Protein AF-A0AAW1L6M2-F1 (afdb_monomer)

Radius of gyration: 29.3 Å; Cα contacts (8 Å, |Δi|>4): 58; chains: 1; bounding box: 44×48×103 Å

Foldseek 3Di:
DDDDDDDDDDDDDDDDCPDCPPPPDDDADLVNLQVLLVCVVVVDDLVRSCVVVVHDSVVSVVSNVCVVVSVVVVVVCVVPPDDPDDDDDDPLNVVLVVVLVVVVVVCVVVVHDDDPVNSVVSSVVSSVVVVVVVVVVVVVVVVPPDDD

pLDDT: mean 77.28, std 19.8, range [38.75, 96.62]

Nearest PDB structures (foldseek):
  1hlv-assembly1_A  TM=5.872E-01  e=4.119E-04  Homo sapiens
  2elh-assembly1_A  TM=5.225E-01  e=1.012E-01  Drosophila melanogaster
  4ldz-assembly1_B  TM=7.632E-01  e=2.427E+00  Bacillus subtilis subsp. subtilis str. 168
  8gym-assembly1_t5  TM=2.146E-01  e=7.133E+00  Tetrahymena thermophila SB210

Secondary structure (DSSP, 8-state):
--PPPP-----------------PPPP--HHHHHHHHHHHHTT--HHHHHHHHT--HHHHHHHHHTHHHHHHHHHHHHH-SS---SS---HHHHHHHHHHHHHHHHHHHTT----HHHHHHHHHHHHHHHHHHHHHHHHHTTTSS---

Organism: Popillia japonica (NCBI:txid7064)

Structure (mmCIF, N/CA/C/O backbone):
data_AF-A0AAW1L6M2-F1
#
_entry.id   AF-A0AAW1L6M2-F1
#
loop_
_atom_site.group_PDB
_atom_site.id
_atom_site.type_symbol
_atom_site.label_atom_id
_atom_site.label_alt_id
_atom_site.label_comp_id
_atom_site.label_asym_id
_atom_site.label_entity_id
_atom_site.label_seq_id
_atom_site.pdbx_PDB_ins_code
_atom_site.Cartn_x
_atom_site.Cartn_y
_atom_site.Cartn_z
_atom_site.occupancy
_atom_site.B_iso_or_equiv
_atom_site.auth_seq_id
_atom_site.auth_comp_id
_atom_site.auth_asym_id
_atom_site.auth_atom_id
_atom_site.pdbx_PDB_model_num
ATOM 1 N N . MET A 1 1 ? -22.528 20.011 77.292 1.00 44.50 1 MET A N 1
ATOM 2 C CA . MET A 1 1 ? -21.583 20.593 76.318 1.00 44.50 1 MET A CA 1
ATOM 3 C C . MET A 1 1 ? -20.209 20.023 76.617 1.00 44.50 1 MET A C 1
ATOM 5 O O . MET A 1 1 ? -19.616 20.408 77.611 1.00 44.50 1 MET A O 1
ATOM 9 N N . VAL A 1 2 ? -19.746 19.059 75.825 1.00 44.78 2 VAL A N 1
ATOM 10 C CA . VAL A 1 2 ? -18.350 18.607 75.860 1.00 44.78 2 VAL A CA 1
ATOM 11 C C . VAL A 1 2 ? -17.837 18.677 74.430 1.00 44.78 2 VAL A C 1
ATOM 13 O O . VAL A 1 2 ? -18.356 18.010 73.542 1.00 44.78 2 VAL A O 1
ATOM 16 N N . ALA A 1 3 ? -16.906 19.597 74.197 1.00 45.66 3 ALA A N 1
ATOM 17 C CA . ALA A 1 3 ? -16.228 19.751 72.924 1.00 45.66 3 ALA A CA 1
ATOM 18 C C . ALA A 1 3 ? -15.112 18.703 72.850 1.00 45.66 3 ALA A C 1
ATOM 20 O O . ALA A 1 3 ? -14.240 18.668 73.717 1.00 45.66 3 ALA A O 1
ATOM 21 N N . THR A 1 4 ? -15.138 17.856 71.824 1.00 57.81 4 THR A N 1
ATOM 22 C CA . THR A 1 4 ? -14.023 16.963 71.492 1.00 57.81 4 THR A CA 1
ATOM 23 C C . THR A 1 4 ? -13.230 17.581 70.333 1.00 57.81 4 THR A C 1
ATOM 25 O O . THR A 1 4 ? -13.841 17.978 69.339 1.00 57.81 4 THR A O 1
ATOM 28 N N . PRO A 1 5 ? -11.895 17.713 70.447 1.00 53.25 5 PRO A N 1
ATOM 29 C CA . PRO A 1 5 ? -11.069 18.391 69.456 1.00 53.25 5 PRO A CA 1
ATOM 30 C C . PRO A 1 5 ? -10.761 17.514 68.236 1.00 53.25 5 PRO A C 1
ATOM 32 O O . PRO A 1 5 ? -10.607 16.298 68.327 1.00 53.25 5 PRO A O 1
ATOM 35 N N . CYS A 1 6 ? -10.631 18.187 67.095 1.00 41.47 6 CYS A N 1
ATOM 36 C CA . CYS A 1 6 ? -10.156 17.659 65.823 1.00 41.47 6 CYS A CA 1
ATOM 37 C C . CYS A 1 6 ? -8.661 17.312 65.912 1.00 41.47 6 CYS A C 1
ATOM 39 O O . CYS A 1 6 ? -7.845 18.177 66.233 1.00 41.47 6 CYS A O 1
ATOM 41 N N . THR A 1 7 ? -8.290 16.072 65.587 1.00 55.75 7 THR A N 1
ATOM 42 C CA . THR A 1 7 ? -6.899 15.671 65.353 1.00 55.75 7 THR A CA 1
ATOM 43 C C . THR A 1 7 ? -6.704 15.348 63.874 1.00 55.75 7 THR A C 1
ATOM 45 O O . THR A 1 7 ? -7.061 14.290 63.367 1.00 55.75 7 THR A O 1
ATOM 48 N N . MET A 1 8 ? -6.108 16.301 63.162 1.00 42.84 8 MET A N 1
ATOM 49 C CA . MET A 1 8 ? -5.449 16.065 61.880 1.00 42.84 8 MET A CA 1
ATOM 50 C C . MET A 1 8 ? -4.153 15.303 62.147 1.00 42.84 8 MET A C 1
ATOM 52 O O . MET A 1 8 ? -3.373 15.780 62.972 1.00 42.84 8 MET A O 1
ATOM 56 N N . SER A 1 9 ? -3.868 14.197 61.442 1.00 46.72 9 SER A N 1
ATOM 57 C CA . SER A 1 9 ? -2.475 13.808 61.150 1.00 46.72 9 SER A CA 1
ATOM 58 C C . SER A 1 9 ? -2.291 12.600 60.218 1.00 46.72 9 SER A C 1
ATOM 60 O O . SER A 1 9 ? -2.493 11.451 60.590 1.00 46.72 9 SER A O 1
ATOM 62 N N . VAL A 1 10 ? -1.773 12.955 59.036 1.00 45.53 10 VAL A N 1
ATOM 63 C CA . VAL A 1 10 ? -0.693 12.351 58.230 1.00 45.53 10 VAL A CA 1
ATOM 64 C C . VAL A 1 10 ? -0.757 10.907 57.709 1.00 45.53 10 VAL A C 1
ATOM 66 O O . VAL A 1 10 ? -0.572 9.920 58.415 1.00 45.53 10 VAL A O 1
ATOM 69 N N . ASN A 1 11 ? -0.783 10.863 56.370 1.00 46.25 11 ASN A N 1
ATOM 70 C CA . ASN A 1 11 ? -0.179 9.869 55.482 1.00 46.25 11 ASN A CA 1
ATOM 71 C C . ASN A 1 11 ? 1.102 9.224 56.039 1.00 46.25 11 ASN A C 1
ATOM 73 O O . ASN A 1 11 ? 2.094 9.913 56.283 1.00 46.25 11 ASN A O 1
ATOM 77 N N . ARG A 1 12 ? 1.141 7.887 56.040 1.00 49.28 12 ARG A N 1
ATOM 78 C CA . ARG A 1 12 ? 2.380 7.109 55.920 1.00 49.28 12 ARG A CA 1
ATOM 79 C C . ARG A 1 12 ? 2.211 6.004 54.878 1.00 49.28 12 ARG A C 1
ATOM 81 O O . ARG A 1 12 ? 1.598 4.973 55.114 1.00 49.28 12 ARG A O 1
ATOM 88 N N . LYS A 1 13 ? 2.757 6.318 53.703 1.00 43.84 13 LYS A N 1
ATOM 89 C CA . LYS A 1 13 ? 3.388 5.447 52.707 1.00 43.84 13 LYS A CA 1
ATOM 90 C C . LYS A 1 13 ? 3.654 4.020 53.235 1.00 43.84 13 LYS A C 1
ATOM 92 O O . LYS A 1 13 ? 4.500 3.845 54.108 1.00 43.84 13 LYS A O 1
ATOM 97 N N . ALA A 1 14 ? 2.975 3.024 52.670 1.00 42.03 14 ALA A N 1
ATOM 98 C CA . ALA A 1 14 ? 3.435 1.640 52.680 1.00 42.03 14 ALA A CA 1
ATOM 99 C C . ALA A 1 14 ? 3.968 1.337 51.278 1.00 42.03 14 ALA A C 1
ATOM 101 O O . ALA A 1 14 ? 3.251 1.379 50.280 1.00 42.03 14 ALA A O 1
ATOM 102 N N . GLU A 1 15 ? 5.278 1.169 51.235 1.00 47.44 15 GLU A N 1
ATOM 103 C CA . GLU A 1 15 ? 6.098 0.944 50.064 1.00 47.44 15 GLU A CA 1
ATOM 104 C C . GLU A 1 15 ? 6.077 -0.557 49.754 1.00 47.44 15 GLU A C 1
ATOM 106 O O . GLU A 1 15 ? 6.765 -1.328 50.413 1.00 47.44 15 GLU A O 1
ATOM 111 N N . GLU A 1 16 ? 5.291 -0.987 48.765 1.00 40.88 16 GLU A N 1
ATOM 112 C CA . GLU A 1 16 ? 5.579 -2.239 48.061 1.00 40.88 16 GLU A CA 1
ATOM 113 C C . GLU A 1 16 ? 6.331 -1.900 46.777 1.00 40.88 16 GLU A C 1
ATOM 115 O O . GLU A 1 16 ? 5.771 -1.509 45.750 1.00 40.88 16 GLU A O 1
ATOM 120 N N . ALA A 1 17 ? 7.653 -2.027 46.871 1.00 51.06 17 ALA A N 1
ATOM 121 C CA . ALA A 1 17 ? 8.570 -2.023 45.750 1.00 51.06 17 ALA A CA 1
ATOM 122 C C . ALA A 1 17 ? 8.319 -3.259 44.869 1.00 51.06 17 ALA A C 1
ATOM 124 O O . ALA A 1 17 ? 9.043 -4.250 44.934 1.00 51.06 17 ALA A O 1
ATOM 125 N N . ILE A 1 18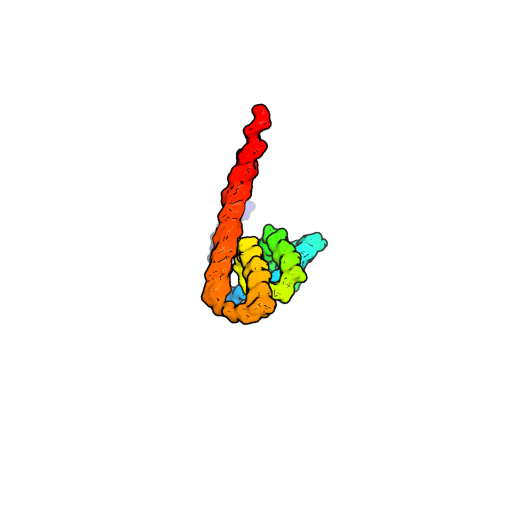 ? 7.303 -3.202 44.007 1.00 48.53 18 ILE A N 1
ATOM 126 C CA . ILE A 1 18 ? 7.198 -4.135 42.884 1.00 48.53 18 ILE A CA 1
ATOM 127 C C . ILE A 1 18 ? 8.088 -3.577 41.781 1.00 48.53 18 ILE A C 1
ATOM 129 O O . ILE A 1 18 ? 7.752 -2.595 41.114 1.00 48.53 18 ILE A O 1
ATOM 133 N N . GLY A 1 19 ? 9.261 -4.196 4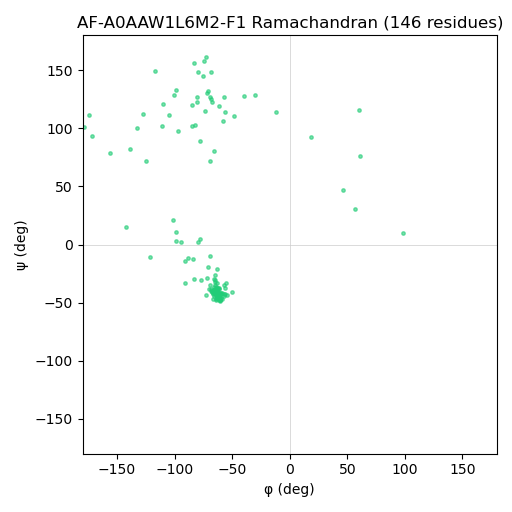1.645 1.00 43.75 19 GLY A N 1
ATOM 134 C CA . GLY A 1 19 ? 10.274 -3.862 40.654 1.00 43.75 19 GLY A CA 1
ATOM 135 C C . GLY A 1 19 ? 9.652 -3.526 39.303 1.00 43.75 19 GLY A C 1
ATOM 136 O O . GLY A 1 19 ? 8.847 -4.287 38.755 1.00 43.75 19 GLY A O 1
ATOM 137 N N . SER A 1 20 ? 10.029 -2.363 38.771 1.00 56.75 20 SER A N 1
ATOM 138 C CA . SER A 1 20 ? 9.613 -1.869 37.463 1.00 56.75 20 SER A CA 1
ATOM 139 C C . SER A 1 20 ? 10.244 -2.722 36.362 1.00 56.75 20 SER A C 1
ATOM 141 O O . SER A 1 20 ? 11.138 -2.320 35.617 1.00 56.75 20 SER A O 1
ATOM 143 N N . SER A 1 21 ? 9.747 -3.949 36.230 1.00 60.81 21 SER A N 1
ATOM 144 C CA . SER A 1 21 ? 9.907 -4.728 35.018 1.00 60.81 21 SER A CA 1
ATOM 145 C C . SER A 1 21 ? 9.287 -3.893 33.902 1.00 60.81 21 SER A C 1
ATOM 147 O O . SER A 1 21 ? 8.075 -3.680 33.843 1.00 60.81 21 SER A O 1
ATOM 149 N N . LYS A 1 22 ? 10.149 -3.306 33.063 1.00 64.62 22 LYS A N 1
ATOM 150 C CA . LYS A 1 22 ? 9.744 -2.500 31.909 1.00 64.62 22 LYS A CA 1
ATOM 151 C C . LYS A 1 22 ? 8.696 -3.308 31.146 1.00 64.62 22 LYS A C 1
ATOM 153 O O . LYS A 1 22 ? 9.019 -4.360 30.593 1.00 64.62 22 LYS A O 1
ATOM 158 N N . LYS A 1 23 ? 7.435 -2.857 31.172 1.00 65.69 23 LYS A N 1
ATOM 159 C CA . LYS A 1 23 ? 6.332 -3.559 30.507 1.00 65.69 23 LYS A CA 1
ATOM 160 C C . LYS A 1 23 ? 6.716 -3.702 29.039 1.00 65.69 23 LYS A C 1
ATOM 162 O O . LYS A 1 23 ? 6.862 -2.701 28.338 1.00 65.69 23 LYS A O 1
ATOM 167 N N . LYS A 1 24 ? 6.933 -4.942 28.589 1.00 74.94 24 LYS A N 1
ATOM 168 C CA . LYS A 1 24 ? 7.245 -5.223 27.187 1.00 74.94 24 LYS A CA 1
ATOM 169 C C . LYS A 1 24 ? 6.108 -4.657 26.340 1.00 74.94 24 LYS A C 1
ATOM 171 O O . LYS A 1 24 ? 4.936 -4.928 26.606 1.00 74.94 24 LYS A O 1
ATOM 176 N N . ARG A 1 25 ? 6.454 -3.828 25.355 1.00 73.56 25 ARG A N 1
ATOM 177 C CA . ARG A 1 25 ? 5.478 -3.243 24.435 1.00 73.56 25 ARG A CA 1
ATOM 178 C C . ARG A 1 25 ? 4.806 -4.387 23.676 1.00 73.56 25 ARG A C 1
ATOM 180 O O . ARG A 1 25 ? 5.490 -5.137 22.986 1.00 73.56 25 ARG A O 1
ATOM 187 N N . LYS A 1 26 ? 3.486 -4.522 23.810 1.00 79.44 26 LYS A N 1
ATOM 188 C CA . LYS A 1 26 ? 2.706 -5.425 22.958 1.00 79.44 26 LYS A CA 1
ATOM 189 C C . LYS A 1 26 ? 2.680 -4.841 21.545 1.00 79.44 26 LYS A C 1
ATOM 191 O O . LYS A 1 26 ? 2.353 -3.666 21.377 1.00 79.44 26 LYS A O 1
ATOM 196 N N . VAL A 1 27 ? 3.059 -5.642 20.556 1.00 80.31 27 VAL A N 1
ATOM 197 C CA . VAL A 1 27 ? 2.865 -5.305 19.142 1.00 80.31 27 VAL A CA 1
ATOM 198 C C . VAL A 1 27 ? 1.419 -5.646 18.803 1.00 80.31 27 VAL A C 1
ATOM 200 O O . VAL A 1 27 ? 0.982 -6.747 19.109 1.00 80.31 27 VAL A O 1
ATOM 203 N N . ILE A 1 28 ? 0.684 -4.688 18.236 1.00 87.00 28 ILE A N 1
ATOM 204 C CA . ILE A 1 28 ? -0.729 -4.846 17.870 1.00 87.00 28 ILE A CA 1
ATOM 205 C C . ILE A 1 28 ? -0.807 -4.878 16.350 1.00 87.00 28 ILE A C 1
ATOM 207 O O . ILE A 1 28 ? -0.373 -3.929 15.683 1.00 87.00 28 ILE A O 1
ATOM 211 N N . THR A 1 29 ? -1.341 -5.971 15.820 1.00 88.50 29 THR A N 1
ATOM 212 C CA . THR A 1 29 ? -1.503 -6.198 14.379 1.00 88.50 29 THR A CA 1
ATOM 213 C C . THR A 1 29 ? -2.622 -5.326 13.795 1.00 88.50 29 THR A C 1
ATOM 215 O O . THR A 1 29 ? -3.468 -4.803 14.521 1.00 88.50 29 THR A O 1
ATOM 218 N N . LEU A 1 30 ? -2.632 -5.130 12.470 1.00 88.25 30 LEU A N 1
ATOM 219 C CA . LEU A 1 30 ? -3.700 -4.371 11.802 1.00 88.25 30 LEU A CA 1
ATOM 220 C C . LEU A 1 30 ? -5.074 -5.031 12.005 1.00 88.25 30 LEU A C 1
ATOM 222 O O . LEU A 1 30 ? -6.053 -4.332 12.244 1.00 88.25 30 LEU A O 1
ATOM 226 N N . GLU A 1 31 ? -5.127 -6.362 11.975 1.00 86.12 31 GLU A N 1
ATOM 227 C CA . GLU A 1 31 ? -6.345 -7.142 12.206 1.00 86.12 31 GLU A CA 1
ATOM 228 C C . GLU A 1 31 ? -6.934 -6.891 13.601 1.00 86.12 31 GLU A C 1
ATOM 230 O O . GLU A 1 31 ? -8.117 -6.577 13.727 1.00 86.12 31 GLU A O 1
ATOM 235 N N . GLU A 1 32 ? -6.105 -6.912 14.649 1.00 90.06 32 GLU A N 1
ATOM 236 C CA . GLU A 1 32 ? -6.555 -6.613 16.015 1.00 90.06 32 GLU A CA 1
ATOM 237 C C . GLU A 1 32 ? -7.107 -5.188 16.146 1.00 90.06 32 GLU A C 1
ATOM 239 O O . GLU A 1 32 ? -8.101 -4.968 16.842 1.00 90.06 32 GLU A O 1
ATOM 244 N N . LYS A 1 33 ? -6.503 -4.211 15.454 1.00 93.06 33 LYS A N 1
ATOM 245 C CA . LYS A 1 33 ? -7.020 -2.833 15.424 1.00 93.06 33 LYS A CA 1
ATOM 246 C C . LYS A 1 33 ? -8.396 -2.769 14.762 1.00 93.06 33 LYS A C 1
ATOM 248 O O . LYS A 1 33 ? -9.281 -2.100 15.288 1.00 93.06 33 LYS A O 1
ATOM 253 N N . LEU A 1 34 ? -8.594 -3.478 13.649 1.00 92.38 34 LEU A N 1
ATOM 254 C CA . LEU A 1 34 ? -9.888 -3.545 12.960 1.00 92.38 34 LEU A CA 1
ATOM 255 C C . LEU A 1 34 ? -10.953 -4.238 13.819 1.00 92.38 34 LEU A C 1
ATOM 257 O O . LEU A 1 34 ? -12.082 -3.757 13.890 1.00 92.38 34 LEU A O 1
ATOM 261 N N . ALA A 1 35 ? -10.588 -5.301 14.538 1.00 92.12 35 ALA A N 1
ATOM 262 C CA . ALA A 1 35 ? -11.490 -5.980 15.466 1.00 92.12 35 ALA A CA 1
ATOM 263 C C . ALA A 1 35 ? -11.932 -5.070 16.629 1.00 92.12 35 ALA A C 1
ATOM 265 O O . ALA A 1 35 ? -13.092 -5.112 17.042 1.00 92.12 35 ALA A O 1
ATOM 266 N N . ILE A 1 36 ? -11.033 -4.224 17.148 1.00 94.31 36 ILE A N 1
ATOM 267 C CA . ILE A 1 36 ? -11.367 -3.215 18.169 1.00 94.31 36 ILE A CA 1
ATOM 268 C C . ILE A 1 36 ? -12.383 -2.211 17.625 1.00 94.31 36 ILE A C 1
ATOM 270 O O . ILE A 1 36 ? -13.374 -1.926 18.297 1.00 94.31 36 ILE A O 1
ATOM 274 N N . ILE A 1 37 ? -12.155 -1.709 16.409 1.00 94.81 37 ILE A N 1
ATOM 275 C CA . ILE A 1 37 ? -13.053 -0.755 15.750 1.00 94.81 37 ILE A CA 1
ATOM 276 C C . ILE A 1 37 ? -14.442 -1.377 15.564 1.00 94.81 37 ILE A C 1
ATOM 278 O O . ILE A 1 37 ? -15.429 -0.768 15.966 1.00 94.81 37 ILE A O 1
ATOM 282 N N . ALA A 1 38 ? -14.522 -2.611 15.061 1.00 93.56 38 ALA A N 1
ATOM 283 C CA . ALA A 1 38 ? -15.793 -3.306 14.855 1.00 93.56 38 ALA A CA 1
ATOM 284 C C . ALA A 1 38 ? -16.590 -3.493 16.163 1.00 93.56 38 ALA A C 1
ATOM 286 O O . ALA A 1 38 ? -17.801 -3.273 16.198 1.00 93.56 38 ALA A O 1
ATOM 287 N N . LYS A 1 39 ? -15.920 -3.850 17.270 1.00 93.31 39 LYS A N 1
ATOM 288 C CA . LYS A 1 39 ? -16.580 -3.969 18.585 1.00 93.31 39 LYS A CA 1
ATOM 289 C C . LYS A 1 39 ? -17.077 -2.625 19.110 1.00 93.31 39 LYS A C 1
ATOM 291 O O . LYS A 1 39 ? -18.180 -2.556 19.646 1.00 93.31 39 LYS A O 1
ATOM 296 N N . HIS A 1 40 ? -16.292 -1.567 18.929 1.00 94.25 40 HIS A N 1
ATOM 297 C CA . HIS A 1 40 ? -16.705 -0.221 19.315 1.00 94.25 40 HIS A CA 1
ATOM 298 C C . HIS A 1 40 ? -17.931 0.248 18.512 1.00 94.25 40 HIS A C 1
ATOM 300 O O . HIS A 1 40 ? -18.867 0.789 19.089 1.00 94.25 40 HIS A O 1
ATOM 306 N N . GLU A 1 41 ? -17.979 -0.026 17.205 1.00 91.75 41 GLU A N 1
ATOM 307 C CA . GLU A 1 41 ? -19.143 0.276 16.351 1.00 91.75 41 GLU A CA 1
ATOM 308 C C . GLU A 1 41 ? -20.391 -0.532 16.720 1.00 91.75 41 GLU A C 1
ATOM 310 O O . GLU A 1 41 ? -21.506 -0.039 16.589 1.00 91.75 41 GLU A O 1
ATOM 315 N N . THR A 1 42 ? -20.206 -1.746 17.245 1.00 92.19 42 THR A N 1
ATOM 316 C CA . THR A 1 42 ? -21.297 -2.573 17.793 1.00 92.19 42 THR A CA 1
ATOM 317 C C . THR A 1 42 ? -21.870 -1.986 19.099 1.00 92.19 42 THR A C 1
ATOM 319 O O . THR A 1 42 ? -22.910 -2.436 19.575 1.00 92.19 42 THR A O 1
ATOM 322 N N . GLY A 1 43 ? -21.221 -0.970 19.684 1.00 91.06 43 GLY A N 1
ATOM 323 C CA . GLY A 1 43 ? -21.655 -0.292 20.909 1.00 91.06 43 GLY A CA 1
ATOM 324 C C . GLY A 1 43 ? -20.963 -0.778 22.187 1.00 91.06 43 GLY A C 1
ATOM 325 O O . GLY A 1 43 ? -21.371 -0.398 23.286 1.00 91.06 43 GLY A O 1
ATOM 326 N N . ASP A 1 44 ? -19.915 -1.604 22.087 1.00 92.50 44 ASP A N 1
ATOM 327 C CA . ASP A 1 44 ? -19.134 -1.989 23.264 1.00 92.50 44 ASP A CA 1
ATOM 328 C C . ASP A 1 44 ? -18.292 -0.809 23.779 1.00 92.50 44 ASP A C 1
ATOM 330 O O . ASP A 1 44 ? -17.538 -0.174 23.045 1.00 92.50 44 ASP A O 1
ATOM 334 N N . THR A 1 45 ? -18.346 -0.559 25.089 1.00 93.12 45 THR A N 1
ATOM 335 C CA . THR A 1 45 ? -17.525 0.474 25.737 1.00 93.12 45 THR A CA 1
ATOM 336 C C . THR A 1 45 ? -16.037 0.102 25.723 1.00 93.12 45 THR A C 1
ATOM 338 O O . THR A 1 45 ? -15.681 -1.066 25.907 1.00 93.12 45 THR A O 1
ATOM 341 N N . ASN A 1 46 ? -15.146 1.096 25.653 1.00 92.62 46 ASN A N 1
ATOM 342 C CA . ASN A 1 46 ? -13.684 0.905 25.682 1.00 92.62 46 ASN A CA 1
ATOM 343 C C . ASN A 1 46 ? -13.209 0.018 26.845 1.00 92.62 46 ASN A C 1
ATOM 345 O O . ASN A 1 46 ? -12.377 -0.866 26.648 1.00 92.62 46 ASN A O 1
ATOM 349 N N . ALA A 1 47 ? -13.794 0.183 28.035 1.00 91.06 47 ALA A N 1
ATOM 350 C CA . ALA A 1 47 ? -13.488 -0.634 29.209 1.00 91.06 47 ALA A CA 1
ATOM 351 C C . ALA A 1 47 ? -13.872 -2.118 29.036 1.00 91.06 47 ALA A C 1
ATOM 353 O O . ALA A 1 47 ? -13.201 -3.012 29.555 1.00 91.06 47 ALA A O 1
ATOM 354 N N . LYS A 1 48 ? -14.962 -2.413 28.315 1.00 92.44 48 LYS A N 1
ATOM 355 C CA . LYS A 1 48 ? -15.394 -3.789 28.011 1.00 92.44 48 LYS A CA 1
ATOM 356 C C . LYS A 1 48 ? -14.463 -4.421 26.976 1.00 92.44 48 LYS A C 1
ATOM 358 O O . LYS A 1 48 ? -14.012 -5.550 27.166 1.00 92.44 48 LYS A O 1
ATOM 363 N N . ILE A 1 49 ? -14.100 -3.669 25.938 1.00 92.94 49 ILE A N 1
ATOM 364 C CA . ILE A 1 49 ? -13.144 -4.103 24.910 1.00 92.94 49 ILE A CA 1
ATOM 365 C C . ILE A 1 49 ? -11.764 -4.365 25.535 1.00 92.94 49 ILE A C 1
ATOM 367 O O . ILE A 1 49 ? -11.159 -5.407 25.278 1.00 92.94 49 ILE A O 1
ATOM 371 N N . GLY A 1 50 ? -11.297 -3.473 26.414 1.00 92.00 50 GLY A N 1
ATOM 372 C CA . GLY A 1 50 ? -10.022 -3.598 27.125 1.00 92.00 50 GLY A CA 1
ATOM 373 C C . GLY A 1 50 ? -9.956 -4.817 28.031 1.00 92.00 50 GLY A C 1
ATOM 374 O O . GLY A 1 50 ? -8.960 -5.542 28.000 1.00 92.00 50 GLY A O 1
ATOM 375 N N . ARG A 1 51 ? -11.037 -5.112 28.764 1.00 91.88 51 ARG A N 1
ATOM 376 C CA . ARG A 1 51 ? -11.152 -6.345 29.559 1.00 91.88 51 ARG A CA 1
ATOM 377 C C . ARG A 1 51 ? -11.122 -7.598 28.685 1.00 91.88 51 ARG A C 1
ATOM 379 O O . ARG A 1 51 ? -10.358 -8.514 28.979 1.00 91.88 51 ARG A O 1
ATOM 386 N N . ASN A 1 52 ? -11.877 -7.607 27.587 1.00 89.50 52 ASN A N 1
ATOM 387 C CA . ASN A 1 52 ? -11.955 -8.753 26.678 1.00 89.50 52 ASN A CA 1
ATOM 388 C C . ASN A 1 52 ? -10.619 -9.043 25.974 1.00 89.50 52 ASN A C 1
ATOM 390 O O . ASN A 1 52 ? -10.235 -10.200 25.833 1.00 89.50 52 ASN A O 1
ATOM 394 N N . LEU A 1 53 ? -9.899 -8.001 25.546 1.00 86.75 53 LEU A N 1
ATOM 395 C CA . LEU A 1 53 ? -8.646 -8.121 24.788 1.00 86.75 53 LEU A CA 1
ATOM 396 C C . LEU A 1 53 ? -7.385 -7.971 25.659 1.00 86.75 53 LEU A C 1
ATOM 398 O O . LEU A 1 53 ? -6.267 -7.972 25.142 1.00 86.75 53 LEU A O 1
ATOM 402 N N . LYS A 1 54 ? -7.539 -7.822 26.985 1.00 88.25 54 LYS A N 1
ATOM 403 C CA . LYS A 1 54 ? -6.453 -7.523 27.942 1.00 88.25 54 LYS A CA 1
ATOM 404 C C . LYS A 1 54 ? -5.542 -6.392 27.440 1.00 88.25 54 LYS A C 1
ATOM 406 O O . LYS A 1 54 ? -4.304 -6.506 27.436 1.00 88.25 54 LYS A O 1
ATOM 411 N N . MET A 1 55 ? -6.180 -5.321 26.975 1.00 87.69 55 MET A N 1
ATOM 412 C CA . MET A 1 55 ? -5.554 -4.138 26.395 1.00 87.69 55 MET A CA 1
ATOM 413 C C . MET A 1 55 ? -5.864 -2.913 27.254 1.00 87.69 55 MET A C 1
ATOM 415 O O . MET A 1 55 ? -6.895 -2.854 27.919 1.00 87.69 55 MET A O 1
ATOM 419 N N . ASN A 1 56 ? -4.945 -1.948 27.275 1.00 90.12 56 ASN A N 1
ATOM 420 C CA . ASN A 1 56 ? -5.164 -0.726 28.039 1.00 90.12 56 ASN A CA 1
ATOM 421 C C . ASN A 1 56 ? -6.172 0.182 27.308 1.00 90.12 56 ASN A C 1
ATOM 423 O O . ASN A 1 56 ? -6.203 0.237 26.075 1.00 90.12 56 ASN A O 1
ATOM 427 N N . GLU A 1 57 ? -6.998 0.887 28.077 1.0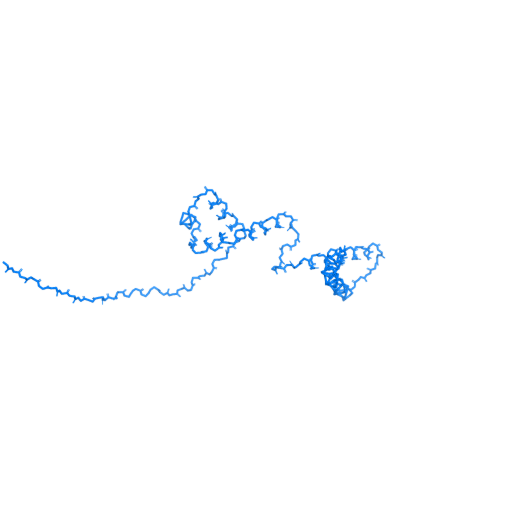0 90.94 57 GLU A N 1
ATOM 428 C CA . GLU A 1 57 ? -8.083 1.710 27.531 1.00 90.94 57 GLU A CA 1
ATOM 429 C C . GLU A 1 57 ? -7.562 2.882 26.693 1.00 90.94 57 GLU A C 1
ATOM 431 O O . GLU A 1 57 ? -8.177 3.239 25.692 1.00 90.94 57 GLU A O 1
ATOM 436 N N . SER A 1 58 ? -6.390 3.431 27.034 1.00 90.38 58 SER A N 1
ATOM 437 C CA . SER A 1 58 ? -5.766 4.520 26.273 1.00 90.38 58 SER A CA 1
ATOM 438 C C . SER A 1 58 ? -5.336 4.093 24.867 1.00 90.38 58 SER A C 1
ATOM 440 O O . SER A 1 58 ? -5.493 4.854 23.917 1.00 90.38 58 SER A O 1
ATOM 442 N N . THR A 1 59 ? -4.859 2.860 24.698 1.00 91.69 59 THR A N 1
ATOM 443 C CA . THR A 1 59 ? -4.520 2.281 23.388 1.00 91.69 59 THR A CA 1
ATOM 444 C C . THR A 1 59 ? -5.777 2.064 22.565 1.00 91.69 59 THR A C 1
ATOM 446 O O . THR A 1 59 ? -5.766 2.348 21.374 1.00 91.69 59 THR A O 1
ATOM 449 N N . ILE A 1 60 ? -6.870 1.617 23.186 1.00 93.88 60 ILE A N 1
ATOM 450 C CA . ILE A 1 60 ? -8.162 1.467 22.504 1.00 93.88 60 ILE A CA 1
ATOM 451 C C . ILE A 1 60 ? -8.682 2.831 22.047 1.00 93.88 60 ILE A C 1
ATOM 453 O O . ILE A 1 60 ? -9.020 2.978 20.876 1.00 93.88 60 ILE A O 1
ATOM 457 N N . GLY A 1 61 ? -8.659 3.839 22.924 1.00 93.69 61 GLY A N 1
ATOM 458 C CA . GLY A 1 61 ? -9.034 5.210 22.575 1.00 93.69 61 GLY A CA 1
ATOM 459 C C . GLY A 1 61 ? -8.204 5.764 21.417 1.00 93.69 61 GLY A C 1
ATOM 460 O O . GLY A 1 61 ? -8.759 6.302 20.464 1.00 93.69 61 GLY A O 1
ATOM 461 N N . HIS A 1 62 ? -6.887 5.542 21.439 1.00 94.38 62 HIS A N 1
ATOM 462 C CA . HIS A 1 62 ? -6.013 5.923 20.332 1.00 94.38 62 HIS A CA 1
ATOM 463 C C . HIS A 1 62 ? -6.345 5.162 19.037 1.00 94.38 62 HIS A C 1
ATOM 465 O O . HIS A 1 62 ? -6.370 5.749 17.961 1.00 94.38 62 HIS A O 1
ATOM 471 N N . ILE A 1 63 ? -6.648 3.863 19.103 1.00 94.44 63 ILE A N 1
ATOM 472 C CA . ILE A 1 63 ? -7.040 3.089 17.916 1.00 94.44 63 ILE A CA 1
ATOM 473 C C . ILE A 1 63 ? -8.344 3.621 17.314 1.00 94.44 63 ILE A C 1
ATOM 475 O O . ILE A 1 63 ? -8.423 3.778 16.097 1.00 94.44 63 ILE A O 1
ATOM 479 N N . ILE A 1 64 ? -9.330 3.936 18.155 1.00 94.31 64 ILE A N 1
ATOM 480 C CA . ILE A 1 64 ? -10.623 4.490 17.732 1.00 94.31 64 ILE A CA 1
ATOM 481 C C . ILE A 1 64 ? -10.444 5.881 17.114 1.00 94.31 64 ILE A C 1
ATOM 483 O O . ILE A 1 64 ? -11.010 6.150 16.059 1.00 94.31 64 ILE A O 1
ATOM 487 N N . GLN A 1 65 ? -9.601 6.738 17.699 1.00 95.31 65 GLN A N 1
ATOM 488 C CA . GLN A 1 65 ? -9.280 8.059 17.141 1.00 95.31 65 GLN A CA 1
ATOM 489 C C . GLN A 1 65 ? -8.719 7.969 15.712 1.00 95.31 65 GLN A C 1
ATOM 491 O O . GLN A 1 65 ? -8.987 8.828 14.878 1.00 95.31 65 GLN A O 1
ATOM 496 N N . HIS A 1 66 ? -7.957 6.915 15.420 1.00 93.00 66 HIS A N 1
ATOM 497 C CA . HIS A 1 66 ? -7.348 6.671 14.114 1.00 93.00 66 HIS A CA 1
ATOM 498 C C . HIS A 1 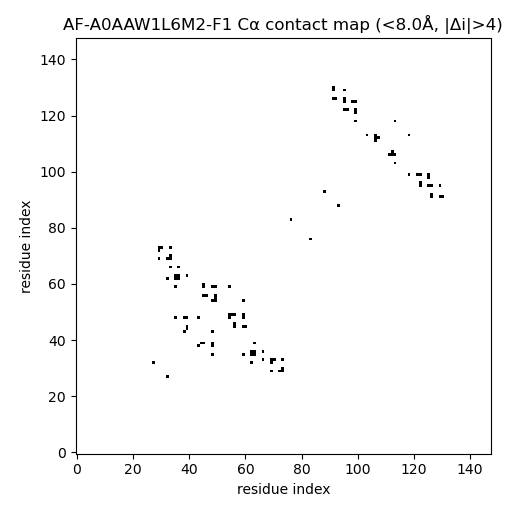66 ? -8.111 5.621 13.280 1.00 93.00 66 HIS A C 1
ATOM 500 O O . HIS A 1 66 ? -7.544 5.035 12.352 1.00 93.00 66 HIS A O 1
ATOM 506 N N . ALA A 1 67 ? -9.393 5.373 13.580 1.00 92.50 67 ALA A N 1
ATOM 507 C CA . ALA A 1 67 ? -10.170 4.296 12.965 1.00 92.50 67 ALA A CA 1
ATOM 508 C C . ALA A 1 67 ? -10.209 4.374 11.431 1.00 92.50 67 ALA A C 1
ATOM 510 O O . ALA A 1 67 ? -10.005 3.362 10.759 1.00 92.50 67 ALA A O 1
ATOM 511 N N . ASP A 1 68 ? -10.391 5.567 10.862 1.00 90.75 68 ASP A N 1
ATOM 512 C CA . ASP A 1 68 ? -10.466 5.749 9.407 1.00 90.75 68 ASP A CA 1
ATOM 513 C C . ASP A 1 68 ? -9.167 5.369 8.695 1.00 90.75 68 ASP A C 1
ATOM 515 O O . ASP A 1 68 ? -9.187 4.768 7.618 1.00 90.75 68 ASP A O 1
ATOM 519 N N . GLN A 1 69 ? -8.021 5.672 9.310 1.00 89.12 69 GLN A N 1
ATOM 520 C CA . GLN A 1 69 ? -6.713 5.314 8.766 1.00 89.12 69 GLN A CA 1
ATOM 521 C C . GLN A 1 69 ? -6.537 3.795 8.748 1.00 89.12 69 GLN A C 1
ATOM 523 O O . GLN A 1 69 ? -6.111 3.238 7.734 1.00 89.12 69 GLN A O 1
ATOM 528 N N . TYR A 1 70 ? -6.919 3.110 9.828 1.00 90.81 70 TYR A N 1
ATOM 529 C CA . TYR A 1 70 ? -6.834 1.652 9.900 1.00 90.81 70 TYR A CA 1
ATOM 530 C C . TYR A 1 70 ? -7.819 0.961 8.956 1.00 90.81 70 TYR A C 1
ATOM 532 O O . TYR A 1 70 ? -7.435 -0.000 8.295 1.00 90.81 70 TYR A O 1
ATOM 540 N N . LYS A 1 71 ? -9.042 1.479 8.798 1.00 89.56 71 LYS A N 1
ATOM 541 C CA . LYS A 1 71 ? -10.004 0.972 7.804 1.00 89.56 71 LYS A CA 1
ATOM 542 C C . LYS A 1 71 ? -9.480 1.107 6.373 1.00 89.56 71 LYS A C 1
ATOM 544 O O . LYS A 1 71 ? -9.598 0.164 5.592 1.00 89.56 71 LYS A O 1
ATOM 549 N N . LYS A 1 72 ? -8.874 2.250 6.024 1.00 86.31 72 LYS A N 1
ATOM 550 C CA . LYS A 1 72 ? -8.228 2.453 4.713 1.00 86.31 72 LYS A CA 1
ATOM 551 C C . LYS A 1 72 ? -7.078 1.464 4.500 1.00 86.31 72 LYS A C 1
ATOM 553 O O . LYS A 1 72 ? -7.014 0.831 3.449 1.00 86.31 72 LYS A O 1
ATOM 558 N N . GLN A 1 73 ? -6.228 1.274 5.512 1.00 81.44 73 GLN A N 1
ATOM 559 C CA . GLN A 1 73 ? -5.151 0.277 5.478 1.00 81.44 73 GLN A CA 1
ATOM 560 C C . GLN A 1 73 ? -5.694 -1.151 5.308 1.00 81.44 73 GLN A C 1
ATOM 562 O O . GLN A 1 73 ? -5.162 -1.900 4.498 1.00 81.44 73 GLN A O 1
ATOM 567 N N . GLY A 1 74 ? -6.776 -1.516 6.003 1.00 81.25 74 GLY A N 1
ATOM 568 C CA . GLY A 1 74 ? -7.413 -2.834 5.885 1.00 81.25 74 GLY A CA 1
ATOM 569 C C . GLY A 1 74 ? -7.982 -3.117 4.491 1.00 81.25 74 GLY A C 1
ATOM 570 O O . GLY A 1 74 ? -7.811 -4.215 3.958 1.00 81.25 74 GLY A O 1
ATOM 571 N N . LYS A 1 75 ? -8.597 -2.109 3.859 1.00 76.88 75 LYS A N 1
ATOM 572 C CA . LYS A 1 75 ? -9.071 -2.206 2.468 1.00 76.88 75 LYS A CA 1
ATOM 573 C C . LYS A 1 75 ? -7.909 -2.394 1.488 1.00 76.88 75 LYS A C 1
ATOM 575 O O . LYS A 1 75 ? -7.958 -3.306 0.670 1.00 76.88 75 LYS A O 1
ATOM 580 N N . GLY A 1 76 ? -6.846 -1.595 1.624 1.00 61.62 76 GLY A N 1
ATOM 581 C CA . GLY A 1 76 ? -5.640 -1.720 0.796 1.00 61.62 76 GLY A CA 1
ATOM 582 C C . GLY A 1 76 ? -4.889 -3.042 1.000 1.00 61.62 76 GLY A C 1
ATOM 583 O O . GLY A 1 76 ? -4.290 -3.567 0.062 1.00 61.62 76 GLY A O 1
ATOM 584 N N . ALA A 1 77 ? -4.964 -3.614 2.206 1.00 59.09 77 ALA A N 1
ATOM 585 C CA . ALA A 1 77 ? -4.366 -4.904 2.518 1.00 59.09 77 ALA A CA 1
ATOM 586 C C . ALA A 1 77 ? -5.080 -6.078 1.826 1.00 59.09 77 ALA A C 1
ATOM 588 O O . ALA A 1 77 ? -4.421 -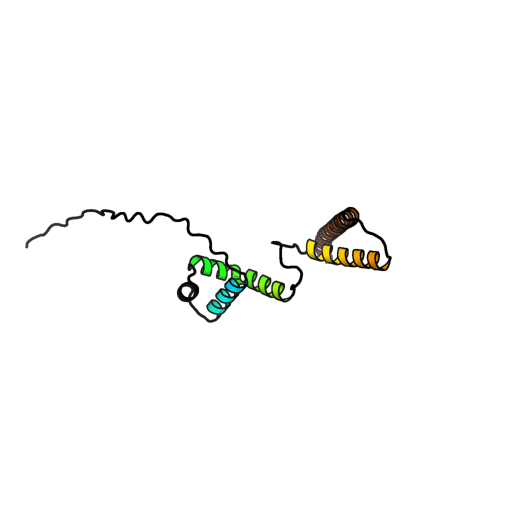7.022 1.395 1.00 59.09 77 ALA A O 1
ATOM 589 N N . SER A 1 78 ? -6.406 -6.007 1.667 1.00 57.06 78 SER A N 1
ATOM 590 C CA . SER A 1 78 ? -7.186 -7.056 0.987 1.00 57.06 78 SER A CA 1
ATOM 591 C C . SER A 1 78 ? -6.947 -7.081 -0.528 1.00 57.06 78 SER A C 1
ATOM 593 O O . SER A 1 78 ? -7.015 -8.139 -1.144 1.00 57.06 78 SER A O 1
ATOM 595 N N . THR A 1 79 ? -6.626 -5.934 -1.133 1.00 54.78 79 THR A N 1
ATOM 596 C CA . THR A 1 79 ? -6.330 -5.813 -2.572 1.00 54.78 79 THR A CA 1
ATOM 597 C C . THR A 1 79 ? -4.858 -6.040 -2.923 1.00 54.78 79 THR A C 1
ATOM 599 O O . THR A 1 79 ? -4.522 -6.161 -4.095 1.00 54.78 79 THR A O 1
ATOM 602 N N . SER A 1 80 ? -3.961 -6.077 -1.933 1.00 48.97 80 SER A N 1
ATOM 603 C CA . SER A 1 80 ? -2.512 -6.177 -2.143 1.00 48.97 80 SER A CA 1
ATOM 604 C C . SER A 1 80 ? -1.937 -7.376 -1.393 1.00 48.97 80 SER A C 1
ATOM 606 O O . SER A 1 80 ? -1.236 -7.247 -0.387 1.00 48.97 80 SER A O 1
ATOM 608 N N . THR A 1 81 ? -2.224 -8.575 -1.891 1.00 48.25 81 THR A N 1
ATOM 609 C CA . THR A 1 81 ? -1.622 -9.828 -1.409 1.00 48.25 81 THR A CA 1
ATOM 610 C C . THR A 1 81 ? -0.193 -10.060 -1.919 1.00 48.25 81 THR A C 1
ATOM 612 O O . THR A 1 81 ? 0.391 -11.089 -1.606 1.00 48.25 81 THR A O 1
ATOM 615 N N . ALA A 1 82 ? 0.421 -9.109 -2.640 1.00 49.53 82 ALA A N 1
ATOM 616 C CA . ALA A 1 82 ? 1.765 -9.287 -3.207 1.00 49.53 82 ALA A CA 1
ATOM 617 C C . ALA A 1 82 ? 2.836 -8.268 -2.761 1.00 49.53 82 ALA A C 1
ATOM 619 O O . ALA A 1 82 ? 4.010 -8.496 -3.028 1.00 49.53 82 ALA A O 1
ATOM 620 N N . PHE A 1 83 ? 2.498 -7.166 -2.075 1.00 51.06 83 PHE A N 1
ATOM 621 C CA . PHE A 1 83 ? 3.488 -6.097 -1.822 1.00 51.06 83 PHE A CA 1
ATOM 622 C C . PHE A 1 83 ? 3.418 -5.416 -0.452 1.00 51.06 83 PHE A C 1
ATOM 624 O O . PHE A 1 83 ? 4.042 -4.373 -0.226 1.00 51.06 83 PHE A O 1
ATOM 631 N N . GLN A 1 84 ? 2.717 -6.013 0.506 1.00 50.72 84 GLN A N 1
ATOM 632 C CA . GLN A 1 84 ? 2.750 -5.545 1.885 1.00 50.72 84 GLN A CA 1
ATOM 633 C C . GLN A 1 84 ? 4.032 -6.005 2.568 1.00 50.72 84 GLN A C 1
ATOM 635 O O . GLN A 1 84 ? 4.057 -7.064 3.179 1.00 50.72 84 GLN A O 1
ATOM 640 N N . THR A 1 85 ? 5.091 -5.204 2.475 1.00 49.59 85 THR A N 1
ATOM 641 C CA . THR A 1 85 ? 5.975 -4.869 3.605 1.00 49.59 85 THR A CA 1
ATOM 642 C C . THR A 1 85 ? 6.934 -3.776 3.149 1.00 49.59 85 THR A C 1
ATOM 644 O O . THR A 1 85 ? 7.975 -4.045 2.565 1.00 49.59 85 THR A O 1
ATOM 647 N N . THR A 1 86 ? 6.561 -2.521 3.390 1.00 47.84 86 THR A N 1
ATOM 648 C CA . THR A 1 86 ? 7.424 -1.461 3.944 1.00 47.84 86 THR A CA 1
ATOM 649 C C . THR A 1 86 ? 6.573 -0.195 4.076 1.00 47.84 86 THR A C 1
ATOM 651 O O . THR A 1 86 ? 6.245 0.475 3.108 1.00 47.84 86 THR A O 1
ATOM 654 N N . ARG A 1 87 ? 6.123 0.070 5.307 1.00 52.31 87 ARG A N 1
ATOM 655 C CA . ARG A 1 87 ? 5.980 1.403 5.919 1.00 52.31 87 ARG A CA 1
ATOM 656 C C . ARG A 1 87 ? 5.974 2.582 4.911 1.00 52.31 87 ARG A C 1
ATOM 658 O O . ARG A 1 87 ? 7.031 3.118 4.619 1.00 52.31 87 ARG A O 1
ATOM 665 N N . ASN A 1 88 ? 4.790 3.007 4.452 1.00 53.41 88 ASN A N 1
ATOM 666 C CA . ASN A 1 88 ? 4.555 4.157 3.554 1.00 53.41 88 ASN A CA 1
ATOM 667 C C . ASN A 1 88 ? 5.211 4.074 2.160 1.00 53.41 88 ASN A C 1
ATOM 669 O O . ASN A 1 88 ? 6.145 4.817 1.863 1.00 53.41 88 ASN A O 1
ATOM 673 N N . ARG A 1 89 ? 4.643 3.269 1.251 1.00 67.31 89 ARG A N 1
ATOM 674 C CA . ARG A 1 89 ? 4.765 3.576 -0.183 1.00 67.31 89 ARG A CA 1
ATOM 675 C C . ARG A 1 89 ? 3.973 4.850 -0.482 1.00 67.31 89 ARG A C 1
ATOM 677 O O . ARG A 1 89 ? 2.780 4.906 -0.191 1.00 67.31 89 ARG A O 1
ATOM 684 N N . THR A 1 90 ? 4.631 5.866 -1.032 1.00 80.50 90 THR A N 1
ATOM 685 C CA . THR A 1 90 ? 3.947 7.039 -1.595 1.00 80.50 90 THR A CA 1
ATOM 686 C C . THR A 1 90 ? 3.306 6.668 -2.933 1.00 80.50 90 THR A C 1
ATOM 688 O O . THR A 1 90 ? 3.731 5.705 -3.575 1.00 80.50 90 THR A O 1
ATOM 691 N N . ILE A 1 91 ? 2.291 7.427 -3.363 1.00 81.62 91 ILE A N 1
ATOM 692 C CA . ILE A 1 91 ? 1.587 7.200 -4.641 1.00 81.62 91 ILE A CA 1
ATOM 693 C C . ILE A 1 91 ? 2.594 7.162 -5.805 1.00 81.62 91 ILE A C 1
ATOM 695 O O . ILE A 1 91 ? 2.593 6.214 -6.585 1.00 81.62 91 ILE A O 1
ATOM 699 N N . PHE A 1 92 ? 3.559 8.086 -5.811 1.00 84.38 92 PHE A N 1
ATOM 700 C CA . PHE A 1 92 ? 4.650 8.137 -6.791 1.00 84.38 92 PHE A CA 1
ATOM 701 C C . PHE A 1 92 ? 5.489 6.862 -6.875 1.00 84.38 92 PHE A C 1
ATOM 703 O O . PHE A 1 92 ? 5.917 6.478 -7.959 1.00 84.38 92 PHE A O 1
ATOM 710 N N . VAL A 1 93 ? 5.747 6.194 -5.746 1.00 88.19 93 VAL A N 1
ATOM 711 C CA . VAL A 1 93 ? 6.525 4.947 -5.744 1.00 88.19 93 VAL A CA 1
ATOM 712 C C . VAL A 1 93 ? 5.725 3.819 -6.392 1.00 88.19 93 VAL A C 1
ATOM 714 O O . VAL A 1 93 ? 6.299 3.040 -7.144 1.00 88.19 93 VAL A O 1
ATOM 717 N N . ILE A 1 94 ? 4.413 3.755 -6.154 1.00 87.25 94 ILE A N 1
ATOM 718 C CA . ILE A 1 94 ? 3.536 2.732 -6.744 1.00 87.25 94 ILE A CA 1
ATOM 719 C C . ILE A 1 94 ? 3.435 2.924 -8.261 1.00 87.25 94 ILE A C 1
ATOM 721 O O . ILE A 1 94 ? 3.599 1.967 -9.017 1.00 87.25 94 ILE A O 1
ATOM 725 N N . GLU A 1 95 ? 3.205 4.158 -8.715 1.00 89.44 95 GLU A N 1
ATOM 726 C CA . GLU A 1 95 ? 3.129 4.467 -10.147 1.00 89.44 95 GLU A CA 1
ATOM 727 C C . GLU A 1 95 ? 4.458 4.205 -10.860 1.00 89.44 95 GLU A C 1
ATOM 729 O O . GLU A 1 95 ? 4.490 3.578 -11.922 1.00 89.44 95 GLU A O 1
ATOM 734 N N . MET A 1 96 ? 5.570 4.616 -10.244 1.00 94.44 96 MET A N 1
ATOM 735 C CA . MET A 1 96 ? 6.908 4.353 -10.767 1.00 94.44 96 MET A CA 1
ATOM 736 C C . MET A 1 96 ? 7.192 2.849 -10.875 1.00 94.44 96 MET A C 1
ATOM 738 O O . MET A 1 96 ? 7.689 2.413 -11.913 1.00 94.44 96 MET A O 1
ATOM 742 N N . GLU A 1 97 ? 6.844 2.048 -9.860 1.00 92.62 97 GLU A N 1
ATOM 743 C CA . GLU A 1 97 ? 6.988 0.585 -9.892 1.00 92.62 97 GLU A CA 1
ATOM 744 C C . GLU A 1 97 ? 6.167 -0.042 -11.030 1.00 92.62 97 GLU A C 1
ATOM 746 O O . GLU A 1 97 ? 6.681 -0.900 -11.749 1.00 92.62 97 GLU A O 1
ATOM 751 N N . GLY A 1 98 ? 4.930 0.419 -11.246 1.00 93.69 98 GLY A N 1
ATOM 752 C CA . GLY A 1 98 ? 4.081 -0.042 -12.349 1.00 93.69 98 GLY A CA 1
ATOM 753 C C . GLY A 1 98 ? 4.700 0.221 -13.726 1.00 93.69 98 GLY A C 1
ATOM 754 O O . GLY A 1 98 ? 4.798 -0.691 -14.549 1.00 93.69 98 GLY A O 1
ATOM 755 N N . LEU A 1 99 ? 5.191 1.441 -13.962 1.00 94.69 99 LEU A N 1
ATOM 756 C CA . LEU A 1 99 ? 5.869 1.804 -15.214 1.00 94.69 99 LEU A CA 1
ATOM 757 C C . LEU A 1 99 ? 7.180 1.031 -15.411 1.00 94.69 99 LEU A C 1
ATOM 759 O O . LEU A 1 99 ? 7.506 0.617 -16.528 1.00 94.69 99 LEU A O 1
ATOM 763 N N . LEU A 1 100 ? 7.931 0.820 -14.330 1.00 96.12 100 LEU A N 1
ATOM 764 C CA . LEU A 1 100 ? 9.185 0.078 -14.367 1.00 96.12 100 LEU A CA 1
ATOM 765 C C . LEU A 1 100 ? 8.957 -1.399 -14.718 1.00 96.12 100 LEU A C 1
ATOM 767 O O . LEU A 1 100 ? 9.734 -1.955 -15.493 1.00 96.12 100 LEU A O 1
ATOM 771 N N . LEU A 1 101 ? 7.887 -2.016 -14.206 1.00 96.38 101 LEU A N 1
ATOM 772 C CA . LEU A 1 101 ? 7.515 -3.397 -14.532 1.00 96.38 101 LEU A CA 1
ATOM 773 C C . LEU A 1 101 ? 7.185 -3.572 -16.016 1.00 96.38 101 LEU A C 1
ATOM 775 O O . LEU A 1 101 ? 7.709 -4.494 -16.635 1.00 96.38 101 LEU A O 1
ATOM 779 N N . VAL A 1 102 ? 6.388 -2.670 -16.599 1.00 96.62 102 VAL A N 1
ATOM 780 C CA . VAL A 1 102 ? 6.057 -2.708 -18.038 1.00 96.62 102 VAL A CA 1
ATOM 781 C C . VAL A 1 102 ? 7.323 -2.625 -18.894 1.00 96.62 102 VAL A C 1
ATOM 783 O O . VAL A 1 102 ? 7.470 -3.355 -19.870 1.00 96.62 102 VAL A O 1
ATOM 786 N N . TRP A 1 103 ? 8.271 -1.769 -18.509 1.00 96.56 103 TRP A N 1
ATOM 787 C CA . TRP A 1 103 ? 9.540 -1.647 -19.224 1.00 96.56 103 TRP A CA 1
ATOM 788 C C . TRP A 1 103 ? 10.426 -2.895 -19.092 1.00 96.56 103 TRP A C 1
ATOM 790 O O . TRP A 1 103 ? 11.034 -3.322 -20.075 1.00 96.56 103 TRP A O 1
ATOM 800 N N . ILE A 1 104 ? 10.499 -3.493 -17.898 1.00 96.31 104 ILE A N 1
ATOM 801 C CA . ILE A 1 104 ? 11.234 -4.749 -17.687 1.00 96.31 104 ILE A CA 1
ATOM 802 C C . ILE A 1 104 ? 10.612 -5.873 -18.522 1.00 96.31 104 ILE A C 1
ATOM 804 O O . ILE A 1 104 ? 11.346 -6.650 -19.132 1.00 96.31 104 ILE A O 1
ATOM 808 N N . ASP A 1 105 ? 9.283 -5.941 -18.587 1.00 95.75 105 ASP A N 1
ATOM 809 C CA . ASP A 1 105 ? 8.577 -6.943 -19.382 1.00 95.75 105 ASP A CA 1
ATOM 810 C C . ASP A 1 105 ? 8.873 -6.797 -20.884 1.00 95.75 105 ASP A C 1
ATOM 812 O O . ASP A 1 105 ? 9.273 -7.770 -21.524 1.00 95.75 105 ASP A O 1
ATOM 816 N N . ASP A 1 106 ? 8.825 -5.576 -21.428 1.00 95.69 106 ASP A N 1
ATOM 817 C CA . ASP A 1 106 ? 9.219 -5.287 -22.818 1.00 95.69 106 ASP A CA 1
ATOM 818 C C . ASP A 1 106 ? 10.666 -5.724 -23.118 1.00 95.69 106 ASP A C 1
ATOM 820 O O . ASP A 1 106 ? 10.951 -6.356 -24.141 1.00 95.69 106 ASP A O 1
ATOM 824 N N . CYS A 1 107 ? 11.593 -5.462 -22.195 1.00 94.69 107 CYS A N 1
ATOM 825 C CA . CYS A 1 107 ? 12.978 -5.902 -22.340 1.00 94.69 107 CYS A CA 1
ATOM 826 C C . CYS A 1 107 ? 13.112 -7.433 -22.301 1.00 94.69 107 CYS A C 1
ATOM 828 O O . CYS A 1 107 ? 13.877 -8.002 -23.085 1.00 94.69 107 CYS A O 1
ATOM 830 N N . ASN A 1 108 ? 12.345 -8.112 -21.444 1.00 94.56 108 ASN A N 1
ATOM 831 C CA . ASN A 1 108 ? 12.321 -9.575 -21.359 1.00 94.56 108 ASN A CA 1
ATOM 832 C C . ASN A 1 108 ? 11.759 -10.215 -22.638 1.00 94.56 108 ASN A C 1
ATOM 834 O O . ASN A 1 108 ? 12.306 -11.217 -23.124 1.00 94.56 108 ASN A O 1
ATOM 838 N N . GLN A 1 109 ? 10.700 -9.629 -23.207 1.00 96.06 109 GLN A N 1
ATOM 839 C CA . GLN A 1 109 ? 10.126 -10.042 -24.491 1.00 96.06 109 GLN A CA 1
ATOM 840 C C . GLN A 1 109 ? 11.156 -9.906 -25.621 1.00 96.06 109 GLN A C 1
ATOM 842 O O . GLN A 1 109 ? 11.318 -10.821 -26.428 1.00 96.06 109 GLN A O 1
ATOM 847 N N . LYS A 1 110 ? 11.929 -8.814 -25.619 1.00 96.12 110 LYS A N 1
ATOM 848 C CA . LYS A 1 110 ? 13.003 -8.544 -26.590 1.00 96.12 110 LYS A CA 1
ATOM 849 C C . LYS A 1 110 ? 14.317 -9.277 -26.302 1.00 96.12 110 LYS A C 1
ATOM 851 O O . LYS A 1 110 ? 15.285 -9.080 -27.033 1.00 96.12 110 LYS A O 1
ATOM 856 N N . ARG A 1 111 ? 14.371 -10.117 -25.260 1.00 94.56 111 ARG A N 1
ATOM 857 C CA . ARG A 1 111 ? 15.579 -10.849 -24.824 1.00 94.56 111 ARG A CA 1
ATOM 858 C C . ARG A 1 111 ? 16.770 -9.931 -24.508 1.00 94.56 111 ARG A C 1
ATOM 860 O O . ARG A 1 111 ? 17.923 -10.331 -24.649 1.00 94.56 111 ARG A O 1
ATOM 867 N N . ILE A 1 112 ? 16.496 -8.713 -24.049 1.00 93.88 112 ILE A N 1
ATOM 868 C CA . ILE A 1 112 ? 17.518 -7.754 -23.634 1.00 93.88 112 ILE A CA 1
ATOM 869 C C . ILE A 1 112 ? 17.879 -8.044 -22.177 1.00 93.88 112 ILE A C 1
ATOM 871 O O . ILE A 1 112 ? 17.035 -7.952 -21.288 1.00 93.88 112 ILE A O 1
ATOM 875 N N . SER A 1 113 ? 19.145 -8.365 -21.909 1.00 91.88 113 SER A N 1
ATOM 876 C CA . SER A 1 113 ? 19.630 -8.507 -20.536 1.00 91.88 113 SER A CA 1
ATOM 877 C C . SER A 1 113 ? 19.759 -7.130 -19.884 1.00 91.88 113 SER A C 1
ATOM 879 O O . SER A 1 113 ? 20.596 -6.322 -20.294 1.00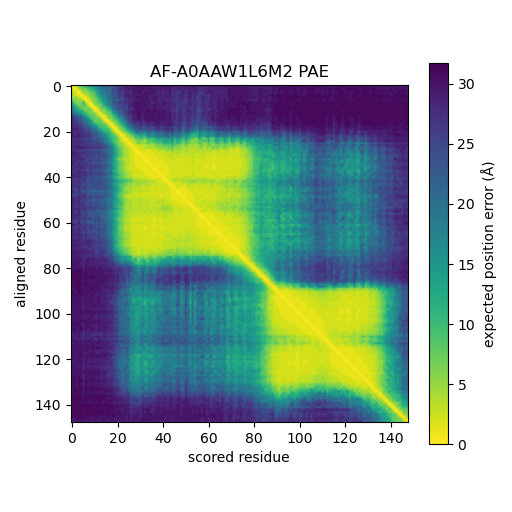 91.88 113 SER A O 1
ATOM 881 N N . ILE A 1 114 ? 18.963 -6.862 -18.852 1.00 93.75 114 ILE A N 1
ATOM 882 C CA . ILE A 1 114 ? 19.029 -5.603 -18.107 1.00 93.75 114 ILE A CA 1
ATOM 883 C C . ILE A 1 114 ? 19.847 -5.805 -16.831 1.00 93.75 114 ILE A C 1
ATOM 885 O O . ILE A 1 114 ? 19.626 -6.747 -16.073 1.00 93.75 114 ILE A O 1
ATOM 889 N N . SER A 1 115 ? 20.778 -4.891 -16.561 1.00 95.50 115 SER A N 1
ATOM 890 C CA . SER A 1 115 ? 21.522 -4.869 -15.302 1.00 95.50 115 SER A CA 1
ATOM 891 C C . SER A 1 115 ? 20.740 -4.159 -14.194 1.00 95.50 115 SER A C 1
ATOM 893 O O . SER A 1 115 ? 19.937 -3.257 -14.442 1.00 95.50 115 SER A O 1
ATOM 895 N N . LEU A 1 116 ? 21.044 -4.484 -12.935 1.00 95.00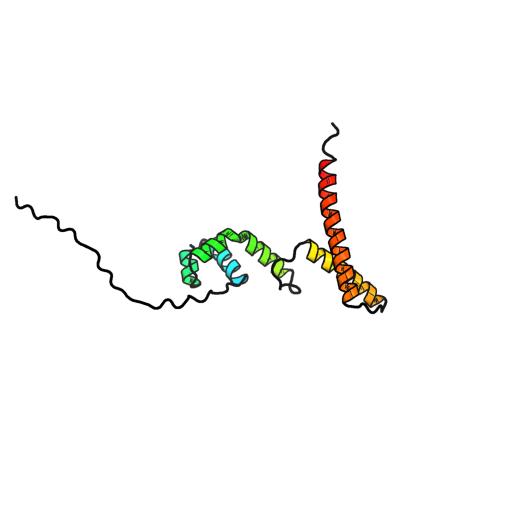 116 LEU A N 1
ATOM 896 C CA . LEU A 1 116 ? 20.469 -3.785 -11.780 1.00 95.00 116 LEU A CA 1
ATOM 897 C C . LEU A 1 116 ? 20.703 -2.263 -11.839 1.00 95.00 116 LEU A C 1
ATOM 899 O O . LEU A 1 116 ? 19.860 -1.490 -11.389 1.00 95.00 116 LEU A O 1
ATOM 903 N N . MET A 1 117 ? 21.835 -1.824 -12.399 1.00 96.31 117 MET A N 1
ATOM 904 C CA . MET A 1 117 ? 22.142 -0.399 -12.559 1.00 96.31 117 MET A CA 1
ATOM 905 C C . MET A 1 117 ? 21.202 0.276 -13.556 1.00 96.31 117 MET A C 1
ATOM 907 O O . MET A 1 117 ? 20.699 1.359 -13.268 1.00 96.31 117 MET A O 1
ATOM 911 N N . ALA A 1 118 ? 20.902 -0.380 -14.680 1.00 95.00 118 ALA A N 1
ATOM 912 C CA . ALA A 1 118 ? 19.950 0.133 -15.659 1.00 95.00 118 ALA A CA 1
ATOM 913 C C . ALA A 1 118 ? 18.528 0.216 -15.079 1.00 95.00 118 ALA A C 1
ATOM 915 O O . ALA A 1 118 ? 17.848 1.221 -15.279 1.00 95.00 118 ALA A O 1
ATOM 916 N N . ILE A 1 119 ? 18.113 -0.778 -14.283 1.00 96.12 119 ILE A N 1
ATOM 917 C CA . ILE A 1 119 ? 16.820 -0.755 -13.577 1.00 96.12 119 ILE A CA 1
ATOM 918 C C . ILE A 1 119 ? 16.753 0.436 -12.611 1.00 96.12 119 ILE A C 1
ATOM 920 O O . ILE A 1 119 ? 15.790 1.200 -12.643 1.00 96.12 119 ILE A O 1
ATOM 924 N N . LYS A 1 120 ? 17.790 0.642 -11.786 1.00 96.62 120 LYS A N 1
ATOM 925 C CA . LYS A 1 120 ? 17.848 1.779 -10.850 1.00 96.62 120 LYS A CA 1
ATOM 926 C C . LYS A 1 120 ? 17.829 3.126 -11.574 1.00 96.62 120 LYS A C 1
ATOM 928 O O . LYS A 1 120 ? 17.079 4.011 -11.175 1.00 96.62 120 LYS A O 1
ATOM 933 N N . ALA A 1 121 ? 18.618 3.280 -12.637 1.00 96.38 121 ALA A N 1
ATOM 934 C CA . ALA A 1 121 ? 18.651 4.510 -13.426 1.00 96.38 121 ALA A CA 1
ATOM 935 C C . ALA A 1 121 ? 17.279 4.814 -14.050 1.00 96.38 121 ALA A C 1
ATOM 937 O O . ALA A 1 121 ? 16.805 5.950 -13.986 1.00 96.38 121 ALA A O 1
ATOM 938 N N . LYS A 1 122 ? 16.603 3.786 -14.582 1.00 96.31 122 LYS A N 1
ATOM 939 C CA . LYS A 1 122 ? 15.250 3.920 -15.129 1.00 96.31 122 LYS A CA 1
ATOM 940 C C . LYS A 1 122 ? 14.239 4.311 -14.051 1.00 96.31 122 LYS A C 1
ATOM 942 O O . LYS A 1 122 ? 13.443 5.213 -14.287 1.00 96.31 122 LYS A O 1
ATOM 947 N N . ALA A 1 123 ? 14.309 3.698 -12.870 1.00 95.75 123 ALA A N 1
ATOM 948 C CA . ALA A 1 123 ? 13.450 4.027 -11.733 1.00 95.75 123 ALA A CA 1
ATOM 949 C C . ALA A 1 123 ? 13.598 5.497 -11.298 1.00 95.75 123 ALA A C 1
ATOM 951 O O . ALA A 1 123 ? 12.597 6.187 -11.124 1.00 95.75 123 ALA A O 1
ATOM 952 N N . ILE A 1 124 ? 14.837 5.995 -11.186 1.00 95.62 124 ILE A N 1
ATOM 953 C CA . ILE A 1 124 ? 15.121 7.399 -10.835 1.00 95.62 124 ILE A CA 1
ATOM 954 C C . ILE A 1 124 ? 14.543 8.349 -11.890 1.00 95.62 124 ILE A C 1
ATOM 956 O O . ILE A 1 124 ? 13.882 9.326 -11.543 1.00 95.62 124 ILE A O 1
ATOM 960 N N . SER A 1 125 ? 14.753 8.046 -13.174 1.00 95.56 125 SER A N 1
ATOM 961 C CA . SER A 1 125 ? 14.231 8.855 -14.280 1.00 95.56 125 SER A CA 1
ATOM 962 C C . SER A 1 125 ? 12.698 8.898 -14.300 1.00 95.56 125 SER A C 1
ATOM 964 O O . SER A 1 125 ? 12.121 9.974 -14.449 1.00 95.56 125 SER A O 1
ATOM 966 N N . LEU A 1 126 ? 12.033 7.755 -14.102 1.00 95.25 126 LEU A N 1
ATOM 967 C CA . LEU A 1 126 ? 10.571 7.680 -14.038 1.00 95.25 126 LEU A CA 1
ATOM 968 C C . LEU A 1 126 ? 10.020 8.464 -12.845 1.00 95.25 126 LEU A C 1
ATOM 970 O O . LEU A 1 126 ? 9.067 9.219 -13.000 1.00 95.25 126 LEU A O 1
ATOM 974 N N . PHE A 1 127 ? 10.646 8.328 -11.676 1.00 92.62 127 PHE A N 1
ATOM 975 C CA . PHE A 1 127 ? 10.231 9.050 -10.478 1.00 92.62 127 PHE A CA 1
ATOM 976 C C . PHE A 1 127 ? 10.344 10.573 -10.644 1.00 92.62 127 PHE A C 1
ATOM 978 O O . PHE A 1 127 ? 9.425 11.294 -10.265 1.00 92.62 127 PHE A O 1
ATOM 985 N N . GLY A 1 128 ? 11.438 11.060 -11.244 1.00 92.19 128 GLY A N 1
ATOM 986 C CA . GLY A 1 128 ? 11.606 12.484 -11.553 1.00 92.19 128 GLY A CA 1
ATOM 987 C C . GLY A 1 128 ? 10.497 13.014 -12.466 1.00 92.19 128 GLY A C 1
ATOM 988 O O . GLY A 1 128 ? 9.860 14.009 -12.140 1.00 92.19 128 GLY A O 1
ATOM 989 N N . CYS A 1 129 ? 10.188 12.285 -13.543 1.00 90.06 129 CYS A N 1
ATOM 990 C CA . CYS A 1 129 ? 9.126 12.660 -14.479 1.00 90.06 129 CYS A CA 1
ATOM 991 C C . CYS A 1 129 ? 7.732 12.689 -13.825 1.00 90.06 129 CYS A C 1
ATOM 993 O O . CYS A 1 129 ? 6.922 13.558 -14.140 1.00 90.06 129 CYS A O 1
ATOM 995 N N . LEU A 1 130 ? 7.439 11.760 -12.908 1.00 90.06 130 LEU A N 1
ATOM 996 C CA . LEU A 1 130 ? 6.170 11.765 -12.171 1.00 90.06 130 LEU A CA 1
A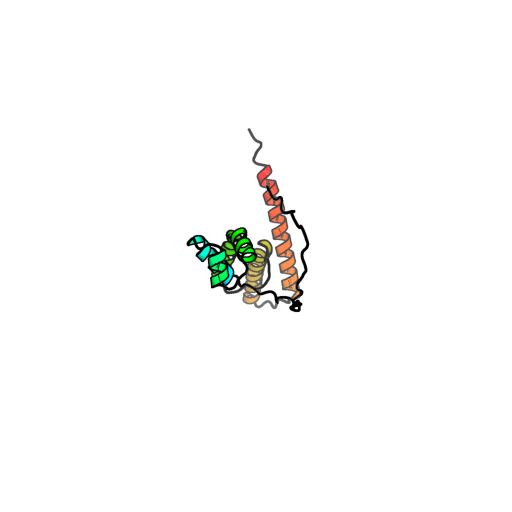TOM 997 C C . LEU A 1 130 ? 6.045 12.984 -11.253 1.00 90.06 130 LEU A C 1
ATOM 999 O O . LEU A 1 130 ? 4.975 13.581 -11.179 1.00 90.06 130 LEU A O 1
ATOM 1003 N N . LYS A 1 131 ? 7.142 13.382 -10.603 1.00 87.00 131 LYS A N 1
ATOM 1004 C CA . LYS A 1 131 ? 7.159 14.556 -9.728 1.00 87.00 131 LYS A CA 1
ATOM 1005 C C . LYS A 1 131 ? 6.960 15.863 -10.508 1.00 87.00 131 LYS A C 1
ATOM 1007 O O . LYS A 1 131 ? 6.190 16.717 -10.091 1.00 87.00 131 LYS A O 1
ATOM 1012 N N . GLU A 1 132 ? 7.604 15.996 -11.666 1.00 85.75 132 GLU A N 1
ATOM 1013 C CA . GLU A 1 132 ? 7.453 17.173 -12.538 1.00 85.75 132 GLU A CA 1
ATOM 1014 C C . GLU A 1 132 ? 6.020 17.340 -13.072 1.00 85.75 132 GLU A C 1
ATOM 1016 O O . GLU A 1 132 ? 5.550 18.462 -13.258 1.00 85.75 132 GLU A O 1
ATOM 1021 N N . LYS A 1 133 ? 5.307 16.233 -13.318 1.00 80.88 133 LYS A N 1
ATOM 1022 C CA . LYS A 1 133 ? 3.913 16.275 -13.784 1.00 80.88 133 LYS A CA 1
ATOM 1023 C C . LYS A 1 133 ? 2.954 16.823 -12.732 1.00 80.88 133 LYS A C 1
ATOM 1025 O O . LYS A 1 133 ? 2.082 17.606 -13.092 1.00 80.88 133 LYS A O 1
ATOM 1030 N N . GLU A 1 134 ? 3.128 16.456 -11.464 1.00 75.88 134 GLU A N 1
ATOM 1031 C CA . GLU A 1 134 ? 2.316 16.997 -10.365 1.00 75.88 134 GLU A CA 1
ATOM 1032 C C . GLU A 1 134 ? 2.493 18.521 -10.256 1.00 75.88 134 GLU A C 1
ATOM 1034 O O . GLU A 1 134 ? 1.515 19.268 -10.270 1.00 75.88 134 GLU A O 1
ATOM 1039 N N . GLU A 1 135 ? 3.744 18.994 -10.268 1.00 71.62 135 GLU A N 1
ATOM 1040 C CA . GLU A 1 135 ? 4.072 20.423 -10.158 1.00 71.62 135 GLU A CA 1
ATOM 1041 C C . GLU A 1 135 ? 3.538 21.269 -11.332 1.00 71.62 135 GLU A C 1
ATOM 1043 O O . GLU A 1 135 ? 3.410 22.491 -11.209 1.00 71.62 135 GLU A O 1
ATOM 1048 N N . ASN A 1 136 ? 3.251 20.652 -12.482 1.00 63.59 136 ASN A N 1
ATOM 1049 C CA . ASN A 1 136 ? 2.638 21.326 -13.626 1.00 63.59 136 ASN A CA 1
ATOM 1050 C C . ASN A 1 136 ? 1.106 21.246 -13.617 1.00 63.59 136 ASN A C 1
ATOM 1052 O O . ASN A 1 136 ? 0.465 22.217 -14.015 1.00 63.59 136 ASN A O 1
ATOM 1056 N N . GLN A 1 137 ? 0.507 20.162 -13.116 1.00 58.12 137 GLN A N 1
ATOM 1057 C CA . GLN A 1 137 ? -0.952 20.070 -12.976 1.00 58.12 137 GLN A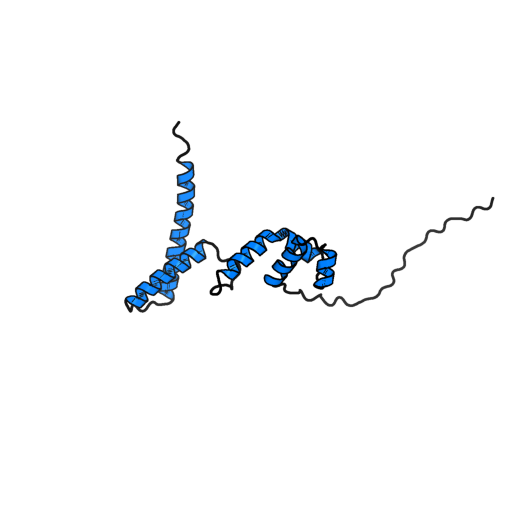 CA 1
ATOM 1058 C C . GLN A 1 137 ? -1.503 21.107 -11.983 1.00 58.12 137 GLN A C 1
ATOM 1060 O O . GLN A 1 137 ? -2.527 21.726 -12.262 1.00 58.12 137 GLN A O 1
ATOM 1065 N N . GLU A 1 138 ? -0.788 21.401 -10.892 1.00 53.88 138 GLU A N 1
ATOM 1066 C CA . GLU A 1 138 ? -1.185 22.461 -9.946 1.00 53.88 138 GLU A CA 1
ATOM 1067 C C . GLU A 1 138 ? -1.148 23.877 -10.558 1.00 53.88 138 GLU A C 1
ATOM 1069 O O . GLU A 1 138 ? -1.883 24.770 -10.132 1.00 53.88 138 GLU A O 1
ATOM 1074 N N . LYS A 1 139 ? -0.310 24.106 -11.577 1.00 50.12 139 LYS A N 1
ATOM 1075 C CA . LYS A 1 139 ? -0.181 25.415 -12.242 1.00 50.12 139 LYS A CA 1
ATOM 1076 C C . LYS A 1 139 ? -1.251 25.642 -13.304 1.00 50.12 139 LYS A C 1
ATOM 1078 O O . LYS A 1 139 ? -1.640 26.787 -13.533 1.00 50.12 139 LYS A O 1
ATOM 1083 N N . GLU A 1 140 ? -1.743 24.580 -13.933 1.00 47.88 140 GLU A N 1
ATOM 1084 C CA . GLU A 1 140 ? -2.781 24.689 -14.960 1.00 47.88 140 GLU A CA 1
ATOM 1085 C C . GLU A 1 140 ? -4.174 24.931 -14.355 1.00 47.88 140 GLU A C 1
ATOM 1087 O O . GLU A 1 140 ? -4.956 25.686 -14.933 1.00 47.88 140 GLU A O 1
ATOM 1092 N N . GLU A 1 141 ? -4.466 24.436 -13.144 1.00 49.53 141 GLU A N 1
ATOM 1093 C CA . GLU A 1 141 ? -5.765 24.681 -12.487 1.00 49.53 141 GLU A CA 1
ATOM 1094 C C . GLU A 1 141 ? -5.959 26.129 -11.989 1.00 49.53 141 GLU A C 1
ATOM 1096 O O . GLU A 1 141 ? -7.092 26.584 -11.833 1.00 49.53 141 GLU A O 1
ATOM 1101 N N . THR A 1 142 ? -4.885 26.909 -11.818 1.00 48.00 142 THR A N 1
ATOM 1102 C CA . THR A 1 142 ? -4.973 28.348 -11.484 1.00 48.00 142 THR A CA 1
ATOM 1103 C C . THR A 1 142 ? -5.169 29.243 -12.719 1.00 48.00 142 THR A C 1
ATOM 1105 O O . THR A 1 142 ? -5.528 30.414 -12.588 1.00 48.00 142 THR A O 1
ATOM 1108 N N . CYS A 1 143 ? -4.981 28.717 -13.934 1.00 42.03 143 CYS A N 1
ATOM 1109 C CA . CYS A 1 143 ? -5.008 29.519 -15.162 1.00 42.03 143 CYS A CA 1
ATOM 1110 C C . CYS A 1 143 ? -6.401 29.613 -15.822 1.00 42.03 143 CYS A C 1
ATOM 1112 O O . CYS A 1 143 ? -6.629 30.502 -16.638 1.00 42.03 143 CYS A O 1
ATOM 1114 N N . PHE A 1 144 ? -7.369 28.775 -15.434 1.00 47.50 144 PHE A N 1
ATOM 1115 C CA . PHE A 1 144 ? -8.714 28.772 -16.036 1.00 47.50 144 PHE A CA 1
ATOM 1116 C C . PHE A 1 144 ? -9.774 29.610 -15.292 1.00 47.50 144 PHE A C 1
ATOM 1118 O O . PHE A 1 144 ? -10.923 29.654 -15.723 1.00 47.50 144 PHE A O 1
ATOM 1125 N N . ALA A 1 145 ? -9.419 30.313 -14.209 1.00 47.41 145 ALA A N 1
ATOM 1126 C CA . ALA A 1 145 ? -10.379 31.061 -13.381 1.00 47.41 145 ALA A CA 1
ATOM 1127 C C . ALA A 1 145 ? -10.464 32.579 -13.662 1.00 47.41 145 ALA A C 1
ATOM 1129 O O . ALA A 1 145 ? -11.095 33.299 -12.892 1.00 47.41 145 ALA A O 1
ATOM 1130 N N . SER A 1 146 ? -9.862 33.095 -14.740 1.00 53.88 146 SER A N 1
ATOM 1131 C CA . SER A 1 146 ? -9.938 34.528 -15.074 1.00 53.88 146 SER A CA 1
ATOM 1132 C C . SER A 1 146 ? -10.131 34.756 -16.573 1.00 53.88 146 SER A C 1
ATOM 1134 O O . SER A 1 146 ? -9.189 34.976 -17.330 1.00 53.88 146 SER A O 1
ATOM 1136 N N . SER A 1 147 ? -11.379 34.649 -17.018 1.00 51.97 147 SER A N 1
ATOM 1137 C CA . SER A 1 147 ? -11.870 35.183 -18.295 1.00 51.97 147 SER A CA 1
ATOM 1138 C C . SER A 1 147 ? -13.379 35.393 -18.157 1.00 51.97 147 SER A C 1
ATOM 1140 O O . SER A 1 147 ? -14.171 34.544 -18.562 1.00 51.97 147 SER A O 1
ATOM 1142 N N . GLY A 1 148 ? -13.762 36.489 -17.503 1.00 38.75 148 GLY A N 1
ATOM 1143 C CA . GLY A 1 148 ? -15.136 36.971 -17.368 1.00 38.75 148 GLY A CA 1
ATOM 1144 C C . GLY A 1 148 ? -15.138 38.486 -17.318 1.00 38.75 148 GLY A C 1
ATOM 1145 O O . GLY A 1 148 ? -14.333 39.020 -16.524 1.00 38.75 148 GLY A O 1
#

InterPro domains:
  IPR007889 DNA binding HTH domain, Psq-type [PF04218] (22-69)
  IPR009057 Homedomain-like superfamily [SSF46689] (22-75)
  IPR009057 Homedomain-like superfamily [SSF46689] (87-134)

Solvent-accessible surface area (backbone atoms only — not comparable to full-atom values): 9468 Å² total; per-residue (Å²): 141,82,89,79,84,88,80,87,82,80,90,77,89,81,86,79,86,71,75,83,69,76,76,76,82,80,85,81,55,72,65,58,52,52,53,52,45,54,43,43,74,74,66,50,52,58,68,57,52,16,64,75,67,76,41,60,51,69,59,49,53,52,47,56,76,44,38,69,60,51,52,52,50,53,55,55,49,74,76,38,88,85,72,85,81,63,93,81,74,50,71,64,55,54,54,35,51,54,55,48,49,57,52,51,49,55,30,56,76,69,69,50,89,78,50,74,66,58,53,52,55,49,47,54,53,47,40,51,55,56,54,56,50,53,68,47,53,66,55,55,70,68,65,75,79,78,87,129

Sequence (148 aa):
MVATPCTMSVNRKAEEAIGSSKKKRKVITLEEKLAIIAKHETGDTNAKIGRNLKMNESTIGHIIQHADQYKKQGKGASTSTAFQTTRNRTIFVIEMEGLLLVWIDDCNQKRISISLMAIKAKAISLFGCLKEKEENQEKEETCFASSG

Mean predicted aligned error: 17.21 Å